Protein AF-A0A970C3Z2-F1 (afdb_monomer_lite)

Structure (mmCIF, N/CA/C/O backbone):
data_AF-A0A970C3Z2-F1
#
_entry.id   AF-A0A970C3Z2-F1
#
loop_
_atom_site.group_PDB
_atom_site.id
_atom_site.type_symbol
_atom_site.label_atom_id
_atom_site.label_alt_id
_atom_site.label_comp_id
_atom_site.label_asym_id
_atom_site.label_entity_id
_atom_site.label_seq_id
_atom_site.pdbx_PDB_ins_code
_atom_site.Cart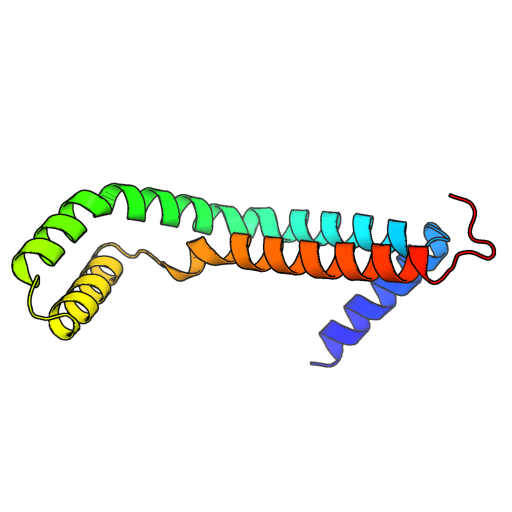n_x
_atom_site.Cartn_y
_atom_site.Cartn_z
_atom_site.occupancy
_atom_site.B_iso_or_equiv
_atom_site.auth_seq_id
_atom_site.auth_comp_id
_atom_site.auth_asym_id
_atom_site.auth_atom_id
_atom_site.pdbx_PDB_model_num
ATOM 1 N N . MET A 1 1 ? 19.684 -6.481 -0.976 1.00 52.91 1 MET A N 1
ATOM 2 C CA . MET A 1 1 ? 18.786 -5.594 -1.759 1.00 52.91 1 MET A CA 1
ATOM 3 C C . MET A 1 1 ? 19.196 -5.547 -3.233 1.00 52.91 1 MET A C 1
ATOM 5 O O . MET A 1 1 ? 18.378 -5.250 -4.091 1.00 52.91 1 MET A O 1
ATOM 9 N N . ASP A 1 2 ? 20.418 -5.972 -3.534 1.00 67.25 2 ASP A N 1
ATOM 10 C CA . ASP A 1 2 ? 21.079 -5.923 -4.841 1.00 67.25 2 ASP A CA 1
ATOM 11 C C . ASP A 1 2 ? 20.499 -6.902 -5.872 1.00 67.25 2 ASP A C 1
ATOM 13 O O . ASP A 1 2 ? 20.469 -6.609 -7.061 1.00 67.25 2 ASP A O 1
ATOM 17 N N . PHE A 1 3 ? 19.942 -8.034 -5.429 1.00 73.06 3 PHE A N 1
ATOM 18 C CA . PHE A 1 3 ? 19.272 -9.000 -6.310 1.00 73.06 3 PHE A CA 1
ATOM 19 C C . PHE A 1 3 ? 18.056 -8.399 -7.036 1.00 73.06 3 PHE A C 1
ATOM 21 O O . PHE A 1 3 ? 17.898 -8.565 -8.243 1.00 73.06 3 PHE A O 1
ATOM 28 N N . LEU A 1 4 ? 17.221 -7.652 -6.306 1.00 66.56 4 LEU A N 1
ATOM 29 C CA . LEU A 1 4 ? 16.045 -6.979 -6.862 1.00 66.56 4 LEU A CA 1
ATOM 30 C C . LEU A 1 4 ? 16.453 -5.876 -7.842 1.00 66.56 4 LEU A C 1
ATOM 32 O O . LEU A 1 4 ? 15.862 -5.754 -8.911 1.00 66.56 4 LEU A O 1
ATOM 36 N N . ILE A 1 5 ? 17.498 -5.122 -7.502 1.00 68.69 5 ILE A N 1
ATOM 37 C CA . ILE A 1 5 ? 18.018 -4.033 -8.333 1.00 68.69 5 ILE A CA 1
ATOM 38 C C . ILE A 1 5 ? 18.595 -4.582 -9.643 1.00 68.69 5 ILE A C 1
ATOM 40 O O . ILE A 1 5 ? 18.274 -4.063 -10.712 1.00 68.69 5 ILE A O 1
ATOM 44 N N . ASN A 1 6 ? 19.368 -5.668 -9.591 1.00 75.06 6 ASN A N 1
ATOM 45 C CA . ASN A 1 6 ? 19.944 -6.298 -10.782 1.00 75.06 6 ASN A CA 1
ATOM 46 C C . ASN A 1 6 ? 18.872 -6.938 -11.677 1.00 75.06 6 ASN A C 1
ATOM 48 O O . ASN A 1 6 ? 18.935 -6.806 -12.899 1.00 75.06 6 ASN A O 1
ATOM 52 N N . PHE A 1 7 ? 17.849 -7.569 -11.089 1.00 78.62 7 PHE A N 1
ATOM 53 C CA . PHE A 1 7 ? 16.728 -8.143 -11.840 1.00 78.62 7 PHE A CA 1
ATOM 54 C C . PHE A 1 7 ? 15.910 -7.069 -12.578 1.00 78.62 7 PHE A C 1
ATOM 56 O O . PHE A 1 7 ? 15.596 -7.213 -13.764 1.00 78.62 7 PHE A O 1
ATOM 63 N N . PHE A 1 8 ? 15.609 -5.964 -11.887 1.00 68.88 8 PHE A N 1
ATOM 64 C CA . PHE A 1 8 ? 14.898 -4.821 -12.460 1.00 68.88 8 PHE A CA 1
ATOM 65 C C . PHE A 1 8 ? 15.731 -4.119 -13.540 1.00 68.88 8 PHE A C 1
ATOM 67 O O . PHE A 1 8 ? 15.202 -3.799 -14.602 1.00 68.88 8 PHE A O 1
ATOM 74 N N . SER A 1 9 ? 17.034 -3.933 -13.311 1.00 70.25 9 SER A N 1
ATOM 75 C CA . SER A 1 9 ? 17.919 -3.222 -14.245 1.00 70.25 9 SER A CA 1
ATOM 76 C C . SER A 1 9 ? 1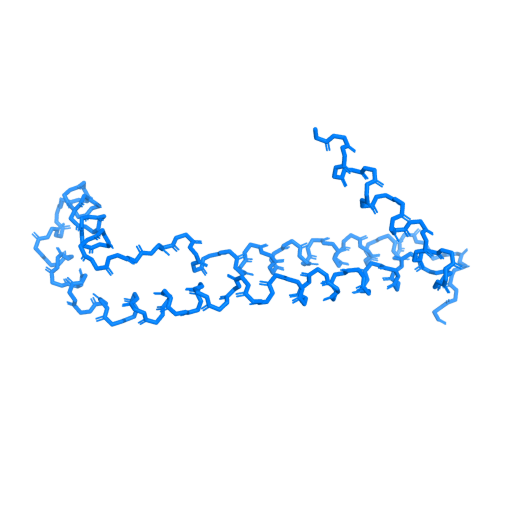8.149 -4.004 -15.540 1.00 70.25 9 SER A C 1
ATOM 78 O O . SER A 1 9 ? 18.041 -3.426 -16.620 1.00 70.25 9 SER A O 1
ATOM 80 N N . ASN A 1 10 ? 18.369 -5.324 -15.464 1.00 78.00 10 ASN A N 1
ATOM 81 C CA . ASN A 1 10 ? 18.501 -6.160 -16.664 1.00 78.00 10 ASN A CA 1
ATOM 82 C C . ASN A 1 10 ? 17.199 -6.233 -17.470 1.00 78.00 10 ASN A C 1
ATOM 84 O O . ASN A 1 10 ? 17.236 -6.179 -18.697 1.00 78.00 10 ASN A O 1
ATOM 88 N N . SER A 1 11 ? 16.045 -6.302 -16.800 1.00 71.12 11 SER A N 1
ATOM 89 C CA . SER A 1 11 ? 14.745 -6.305 -17.486 1.00 71.12 11 SER A CA 1
ATOM 90 C C . SER A 1 11 ? 14.477 -4.982 -18.208 1.00 71.12 11 SER A C 1
ATOM 92 O O . SER A 1 11 ? 13.970 -4.976 -19.328 1.00 71.12 11 SER A O 1
ATOM 94 N N . LEU A 1 12 ? 14.847 -3.855 -17.593 1.00 67.25 12 LEU A N 1
ATOM 95 C CA . LEU A 1 12 ? 14.626 -2.524 -18.155 1.00 67.25 12 LEU A CA 1
ATOM 96 C C . LEU A 1 12 ? 15.588 -2.226 -19.316 1.00 67.25 12 LEU A C 1
ATOM 98 O O . LEU A 1 12 ? 15.166 -1.646 -20.313 1.00 67.25 12 LEU A O 1
ATOM 102 N N . LEU A 1 13 ? 16.841 -2.689 -19.239 1.00 70.25 13 LEU A N 1
ATOM 103 C CA . LEU A 1 13 ? 17.796 -2.627 -20.354 1.00 70.25 13 LEU A CA 1
ATOM 104 C C . LEU A 1 13 ? 17.348 -3.481 -21.547 1.00 70.25 13 LEU A C 1
ATOM 106 O O . LEU A 1 13 ? 17.425 -3.019 -22.684 1.00 70.25 13 LEU A O 1
ATOM 110 N N . TYR A 1 14 ? 16.817 -4.681 -21.295 1.00 73.25 14 TYR A N 1
ATOM 111 C CA . TYR A 1 14 ? 16.278 -5.546 -22.348 1.00 73.25 14 TYR A CA 1
ATOM 112 C C . TYR A 1 14 ? 15.061 -4.910 -23.039 1.00 73.25 14 TYR A C 1
ATOM 114 O O . TYR A 1 14 ? 14.980 -4.880 -24.264 1.00 73.25 14 TYR A O 1
ATOM 122 N N . LEU A 1 15 ? 14.145 -4.318 -22.265 1.00 64.00 15 LEU A N 1
ATOM 123 C CA . LEU A 1 15 ? 12.990 -3.588 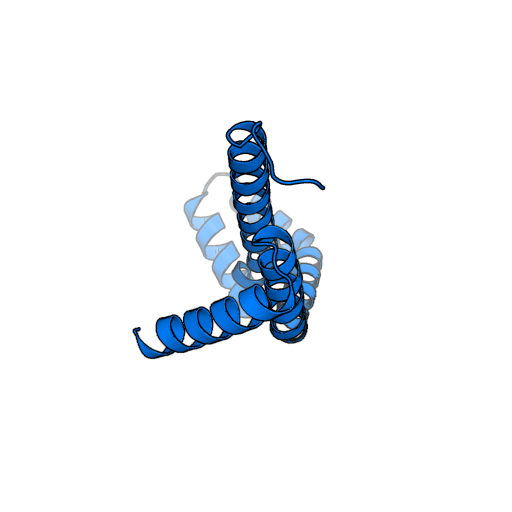-22.799 1.00 64.00 15 LEU A CA 1
ATOM 124 C C . LEU A 1 15 ? 13.397 -2.322 -23.568 1.00 64.00 15 LEU A C 1
ATOM 126 O O . LEU A 1 15 ? 12.810 -2.024 -24.603 1.00 64.00 15 LEU A O 1
ATOM 130 N N . ASN A 1 16 ? 14.414 -1.589 -23.113 1.00 66.12 16 ASN A N 1
ATOM 131 C CA . ASN A 1 16 ? 14.907 -0.401 -23.813 1.00 66.12 16 ASN A CA 1
ATOM 132 C C . ASN A 1 16 ? 15.530 -0.764 -25.176 1.00 66.12 16 ASN A C 1
ATOM 134 O O . ASN A 1 16 ? 15.239 -0.114 -26.177 1.00 66.12 16 ASN A O 1
ATOM 138 N N . GLY A 1 17 ? 16.278 -1.872 -25.244 1.00 64.75 17 GLY A N 1
ATOM 139 C CA . GLY A 1 17 ? 16.819 -2.393 -26.505 1.00 64.75 17 GLY A CA 1
ATOM 140 C C . GLY A 1 17 ? 15.752 -2.822 -27.521 1.00 64.75 17 GLY A C 1
ATOM 141 O O . GLY A 1 17 ? 15.993 -2.737 -28.721 1.00 64.75 17 GLY A O 1
ATOM 142 N N . VAL A 1 18 ? 14.569 -3.245 -27.060 1.00 64.88 18 VAL A N 1
ATOM 143 C CA . VAL A 1 18 ? 13.451 -3.666 -27.927 1.00 64.88 18 VAL A CA 1
ATOM 144 C C . VAL A 1 18 ? 12.573 -2.489 -28.364 1.00 64.88 18 VAL A C 1
ATOM 146 O O . VAL A 1 18 ? 12.105 -2.470 -29.499 1.00 64.88 18 VAL A O 1
ATOM 149 N N . PHE A 1 19 ? 12.336 -1.509 -27.487 1.00 62.91 19 PHE A N 1
ATOM 150 C CA . PHE A 1 19 ? 11.379 -0.424 -27.743 1.00 62.91 19 PHE A CA 1
ATOM 151 C C . PHE A 1 19 ? 12.017 0.889 -28.223 1.00 62.91 19 PHE A C 1
ATOM 153 O O . PHE A 1 19 ? 11.284 1.773 -28.660 1.00 62.91 19 PHE A O 1
ATOM 160 N N . GLY A 1 20 ? 13.346 1.056 -28.139 1.00 62.97 20 GLY A N 1
ATOM 161 C CA . GLY A 1 20 ? 14.092 2.207 -28.687 1.00 62.97 20 GLY A CA 1
ATOM 162 C C . GLY A 1 20 ? 13.774 3.575 -28.060 1.00 62.97 20 GLY A C 1
ATOM 163 O O . GLY A 1 20 ? 14.435 4.567 -28.354 1.00 62.97 20 GLY A O 1
ATOM 164 N N . SER A 1 21 ? 12.775 3.632 -27.180 1.00 62.84 21 SER A N 1
ATOM 165 C CA . SER A 1 21 ? 12.317 4.813 -26.463 1.00 62.84 21 SER A CA 1
ATOM 166 C C . SER A 1 21 ? 12.142 4.474 -24.989 1.00 62.84 21 SER A C 1
ATOM 168 O O . SER A 1 21 ? 11.400 3.560 -24.609 1.00 62.84 21 SER A O 1
ATOM 170 N N . ALA A 1 22 ? 12.798 5.263 -24.139 1.00 63.47 22 ALA A N 1
ATOM 171 C CA . ALA A 1 22 ? 12.732 5.112 -22.691 1.00 63.47 22 ALA A CA 1
ATOM 172 C C . ALA A 1 22 ? 11.298 5.263 -22.141 1.00 63.47 22 ALA A C 1
ATOM 174 O O . ALA A 1 22 ? 10.990 4.697 -21.095 1.00 63.47 22 ALA A O 1
ATOM 175 N N . GLY A 1 23 ? 10.409 5.980 -22.843 1.00 66.88 23 GLY A N 1
ATOM 176 C CA . GLY A 1 23 ? 9.007 6.149 -22.443 1.00 66.88 23 GLY A CA 1
ATOM 177 C C . GLY A 1 23 ? 8.181 4.871 -22.606 1.00 66.88 23 GLY A C 1
ATOM 178 O O . GLY A 1 23 ? 7.489 4.455 -21.675 1.00 66.88 23 GLY A O 1
ATOM 179 N N . TRP A 1 24 ? 8.305 4.202 -23.754 1.00 67.31 24 TRP A N 1
ATOM 180 C CA . TRP A 1 24 ? 7.585 2.956 -24.035 1.00 67.31 24 TRP A CA 1
ATOM 181 C C . TRP A 1 24 ? 8.039 1.808 -23.137 1.00 67.31 24 TRP A C 1
ATOM 183 O O . TRP A 1 24 ? 7.200 1.080 -22.604 1.00 67.31 24 TRP A O 1
ATOM 193 N N . ALA A 1 25 ? 9.346 1.703 -22.883 1.00 67.81 25 ALA A N 1
ATOM 194 C CA . ALA A 1 25 ? 9.884 0.715 -21.952 1.00 67.81 25 ALA A CA 1
ATOM 195 C C . ALA A 1 25 ? 9.263 0.857 -20.548 1.00 67.81 25 ALA A C 1
ATOM 197 O O . ALA A 1 25 ? 8.898 -0.138 -19.924 1.00 67.81 25 ALA A O 1
ATOM 198 N N . LEU A 1 26 ? 9.072 2.091 -20.074 1.00 70.12 26 LEU A N 1
ATOM 199 C CA . LEU A 1 26 ? 8.530 2.383 -18.746 1.00 70.12 26 LEU A CA 1
ATOM 200 C C . LEU A 1 26 ? 7.023 2.085 -18.648 1.00 70.12 26 LEU A C 1
ATOM 202 O O . LEU A 1 26 ? 6.565 1.527 -17.647 1.00 70.12 26 LEU A O 1
ATOM 206 N N . ILE A 1 27 ? 6.257 2.396 -19.699 1.00 74.06 27 ILE A N 1
ATOM 207 C CA . ILE A 1 27 ? 4.820 2.080 -19.791 1.00 74.06 27 ILE A CA 1
ATOM 208 C C . ILE A 1 27 ? 4.602 0.564 -19.791 1.00 74.06 27 ILE A C 1
ATOM 210 O O . ILE A 1 27 ? 3.806 0.041 -19.011 1.00 74.06 27 ILE A O 1
ATOM 214 N N . VAL A 1 28 ? 5.342 -0.167 -20.623 1.00 76.00 28 VAL A N 1
ATOM 215 C CA . VAL A 1 28 ? 5.229 -1.631 -20.700 1.00 76.00 28 VAL A CA 1
ATOM 216 C C . VAL A 1 28 ? 5.637 -2.270 -19.372 1.00 76.00 28 VAL A C 1
ATOM 218 O O . VAL A 1 28 ? 4.937 -3.141 -18.853 1.00 76.00 28 VAL A O 1
ATOM 221 N N . PHE A 1 29 ? 6.714 -1.779 -18.760 1.00 74.62 29 PHE A N 1
ATOM 222 C CA . PHE A 1 29 ? 7.175 -2.245 -17.459 1.00 74.62 29 PHE A CA 1
ATOM 223 C C . PHE A 1 29 ? 6.138 -2.036 -16.347 1.00 74.62 29 PHE A C 1
ATOM 225 O O . PHE A 1 29 ? 5.865 -2.945 -15.558 1.00 74.62 29 PHE A O 1
ATOM 232 N N . THR A 1 30 ? 5.504 -0.862 -16.307 1.00 77.81 30 THR A N 1
ATOM 233 C CA . THR A 1 30 ? 4.441 -0.582 -15.334 1.00 77.81 30 THR A CA 1
ATOM 234 C C . THR A 1 30 ? 3.213 -1.458 -15.558 1.00 77.81 30 THR A C 1
ATOM 236 O O . THR A 1 30 ? 2.645 -1.929 -14.576 1.00 77.81 30 THR A O 1
ATOM 239 N N . ILE A 1 31 ? 2.826 -1.751 -16.804 1.00 82.12 31 ILE A N 1
ATOM 240 C CA . ILE A 1 31 ? 1.723 -2.680 -17.102 1.00 82.12 31 ILE A CA 1
ATOM 241 C C . ILE A 1 31 ? 2.037 -4.094 -16.600 1.00 82.12 31 ILE A C 1
ATOM 243 O O . ILE A 1 31 ? 1.190 -4.703 -15.946 1.00 82.12 31 ILE A O 1
ATOM 247 N N . ILE A 1 32 ? 3.251 -4.596 -16.837 1.00 81.88 32 ILE A N 1
ATOM 248 C CA . ILE A 1 32 ? 3.676 -5.934 -16.393 1.00 81.88 32 ILE A CA 1
ATOM 249 C C . ILE A 1 32 ? 3.650 -6.037 -14.865 1.00 81.88 32 ILE A C 1
ATOM 251 O O . ILE A 1 32 ? 3.077 -6.974 -14.308 1.00 81.88 32 ILE A O 1
ATOM 255 N N . ILE A 1 33 ? 4.208 -5.044 -14.168 1.00 79.25 33 ILE A N 1
ATOM 256 C CA . ILE A 1 33 ? 4.171 -5.001 -12.701 1.00 79.25 33 ILE A CA 1
ATOM 257 C C . ILE A 1 33 ? 2.731 -4.907 -12.195 1.00 79.25 33 ILE A C 1
ATOM 259 O O . ILE A 1 33 ? 2.364 -5.595 -11.243 1.00 79.25 33 ILE A O 1
ATOM 263 N N . ARG A 1 34 ? 1.887 -4.091 -12.833 1.00 77.00 34 ARG A N 1
ATOM 264 C CA . ARG A 1 34 ? 0.480 -3.948 -12.445 1.00 77.00 34 ARG A CA 1
ATOM 265 C C . ARG A 1 34 ? -0.283 -5.257 -12.646 1.00 77.00 34 ARG A C 1
ATOM 267 O O . ARG A 1 34 ? -1.077 -5.609 -11.782 1.00 77.00 34 ARG A O 1
ATOM 274 N N . ALA A 1 35 ? 0.007 -6.009 -13.708 1.00 81.62 35 ALA A N 1
ATOM 275 C CA . ALA A 1 35 ? -0.544 -7.343 -13.943 1.00 81.62 35 ALA A CA 1
ATOM 276 C C . ALA A 1 35 ? -0.114 -8.357 -12.869 1.00 81.62 35 ALA A C 1
ATOM 278 O O . ALA A 1 35 ? -0.944 -9.128 -12.394 1.00 81.62 35 ALA A O 1
ATOM 279 N N . LEU A 1 36 ? 1.143 -8.306 -12.421 1.00 81.44 36 LEU A N 1
ATOM 280 C CA . LEU A 1 36 ? 1.652 -9.144 -11.328 1.00 81.44 36 LEU A CA 1
ATOM 281 C C . LEU A 1 36 ? 1.083 -8.759 -9.950 1.00 81.44 36 LEU A C 1
ATOM 283 O O . LEU A 1 36 ? 0.841 -9.629 -9.117 1.00 81.44 36 LEU A O 1
ATOM 287 N N . ILE A 1 37 ? 0.836 -7.470 -9.703 1.00 77.19 37 ILE A N 1
ATOM 288 C CA . ILE A 1 37 ? 0.291 -6.950 -8.434 1.00 77.19 37 ILE A CA 1
ATOM 289 C C . ILE A 1 37 ? -1.246 -7.042 -8.379 1.00 77.19 37 ILE A C 1
ATOM 291 O O . ILE A 1 37 ? -1.826 -7.096 -7.294 1.00 77.19 37 ILE A O 1
ATOM 295 N N . LEU A 1 38 ? -1.943 -7.107 -9.516 1.00 78.19 38 LEU A N 1
ATOM 296 C CA . LEU A 1 38 ? -3.402 -7.270 -9.583 1.00 78.19 38 LEU A CA 1
ATOM 297 C C . LEU A 1 38 ? -3.956 -8.440 -8.743 1.00 78.19 38 LEU A C 1
ATOM 299 O O . LEU A 1 38 ? -4.863 -8.183 -7.943 1.00 78.19 38 LEU A O 1
ATOM 303 N N . PRO A 1 39 ? -3.431 -9.683 -8.822 1.00 78.38 39 PRO A N 1
ATOM 304 C CA . PRO A 1 39 ? -3.901 -10.777 -7.966 1.00 78.38 39 PRO A CA 1
ATOM 305 C C . PRO A 1 39 ? -3.683 -10.487 -6.473 1.00 78.38 39 PRO A C 1
ATOM 307 O O . PRO A 1 39 ? -4.512 -10.855 -5.642 1.00 78.38 39 PRO A O 1
ATOM 310 N N . LEU A 1 40 ? -2.625 -9.746 -6.133 1.00 72.56 40 LEU A N 1
ATOM 311 C CA . LEU A 1 40 ? -2.345 -9.294 -4.770 1.00 72.56 40 LEU A CA 1
ATOM 312 C C . LEU A 1 40 ? -3.287 -8.161 -4.315 1.00 72.56 40 LEU A C 1
ATOM 314 O O . LEU A 1 40 ? -3.498 -7.975 -3.121 1.00 72.56 40 LEU A O 1
ATOM 318 N N . THR A 1 41 ? -3.903 -7.429 -5.248 1.00 71.06 41 THR A N 1
ATOM 319 C CA . THR A 1 41 ? -4.797 -6.289 -4.964 1.00 71.06 41 THR A CA 1
ATOM 320 C C . THR A 1 41 ? -6.255 -6.722 -4.742 1.00 71.06 41 THR A C 1
ATOM 322 O O . THR A 1 41 ? -7.032 -6.018 -4.096 1.00 71.06 41 THR A O 1
ATOM 325 N N . LEU A 1 42 ? -6.658 -7.907 -5.206 1.00 76.56 42 LEU A N 1
ATOM 326 C CA . LEU A 1 42 ? -7.984 -8.483 -4.930 1.00 76.56 42 LEU A CA 1
ATOM 327 C C . LEU A 1 42 ? -8.342 -8.549 -3.426 1.00 76.56 42 LEU A C 1
ATOM 329 O O . LEU A 1 42 ? -9.430 -8.089 -3.052 1.00 76.56 42 LEU A O 1
ATOM 333 N N . PRO A 1 43 ? -7.473 -9.054 -2.525 1.00 76.06 43 PRO A N 1
ATOM 334 C CA . PRO A 1 43 ? -7.753 -9.035 -1.088 1.00 76.06 43 PRO A CA 1
ATOM 335 C C . PRO A 1 43 ? -7.842 -7.612 -0.508 1.00 76.06 43 PRO A C 1
ATOM 337 O O . PRO A 1 43 ? -8.615 -7.388 0.432 1.00 76.06 43 PRO A O 1
ATOM 340 N N . SER A 1 44 ? -7.139 -6.635 -1.092 1.00 69.56 44 SER A N 1
ATOM 341 C CA . SER A 1 44 ? -7.266 -5.217 -0.729 1.00 69.56 44 SER A CA 1
ATOM 342 C C . SER A 1 44 ? -8.663 -4.671 -1.013 1.00 69.56 44 SER A C 1
ATOM 344 O O . SER A 1 44 ? -9.269 -4.037 -0.148 1.00 69.56 44 SER A O 1
ATOM 346 N N . ILE A 1 45 ? -9.228 -4.984 -2.182 1.00 75.25 45 ILE A N 1
ATOM 347 C CA . ILE A 1 45 ? -10.583 -4.557 -2.565 1.00 75.25 45 ILE A CA 1
ATOM 348 C C . ILE A 1 45 ? -11.635 -5.194 -1.644 1.00 75.25 45 ILE A C 1
ATOM 350 O O . ILE A 1 45 ? -12.550 -4.513 -1.171 1.00 75.25 45 ILE A O 1
ATOM 354 N N . LYS A 1 46 ? -11.480 -6.486 -1.323 1.00 79.69 46 LYS A N 1
ATOM 355 C CA . LYS A 1 46 ? -12.372 -7.206 -0.398 1.00 79.69 46 LYS A CA 1
ATOM 356 C C . LYS A 1 46 ? -12.335 -6.609 1.015 1.00 79.69 46 LYS A C 1
ATOM 358 O O . LYS A 1 46 ? -13.377 -6.505 1.663 1.00 79.69 46 LYS A O 1
ATOM 363 N N . SER A 1 47 ? -11.161 -6.179 1.477 1.00 76.12 47 SER A N 1
ATOM 364 C CA . SER A 1 47 ? -10.994 -5.514 2.777 1.00 76.12 47 SER A CA 1
ATOM 365 C C . SER A 1 47 ? -11.711 -4.162 2.814 1.00 76.12 47 SER A C 1
ATOM 367 O O . SER A 1 47 ? -12.468 -3.906 3.748 1.00 76.12 47 SER A O 1
ATOM 369 N N . SER A 1 48 ? -11.597 -3.348 1.761 1.00 76.88 48 SER A N 1
ATOM 370 C CA . SER A 1 48 ? -12.294 -2.055 1.666 1.00 76.88 48 SER A CA 1
ATOM 371 C C . SER A 1 48 ? -13.822 -2.184 1.684 1.00 76.88 48 SER A C 1
ATOM 373 O O . SER A 1 48 ? -14.508 -1.361 2.289 1.00 76.88 48 SER A O 1
ATOM 375 N N . GLN A 1 49 ? -14.384 -3.235 1.078 1.00 81.06 49 GLN A N 1
ATOM 376 C CA . GLN A 1 49 ? -15.827 -3.498 1.153 1.00 81.06 49 GLN A CA 1
ATOM 377 C C . GLN A 1 49 ? -16.280 -3.885 2.568 1.00 81.06 49 GLN A C 1
ATOM 379 O O . GLN A 1 49 ? -17.347 -3.458 3.006 1.00 81.06 49 GLN A O 1
ATOM 384 N N . LYS A 1 50 ? -15.472 -4.661 3.304 1.00 80.56 50 LYS A N 1
ATOM 385 C CA . LYS A 1 50 ? -15.760 -4.986 4.709 1.00 80.56 50 LYS A CA 1
ATOM 386 C C . LYS A 1 50 ? -15.722 -3.738 5.596 1.00 80.56 50 LYS A C 1
ATOM 388 O O . LYS A 1 50 ? -16.603 -3.586 6.432 1.00 80.56 50 LYS A O 1
ATOM 393 N N . ILE A 1 51 ? -14.784 -2.814 5.364 1.00 82.94 51 ILE A N 1
ATOM 394 C CA . ILE A 1 51 ? -14.731 -1.527 6.087 1.00 82.94 51 ILE A CA 1
ATOM 395 C C . ILE A 1 51 ? -16.011 -0.716 5.857 1.00 82.94 51 ILE A C 1
ATOM 397 O O . ILE A 1 51 ? -16.571 -0.191 6.815 1.00 82.94 51 ILE A O 1
ATOM 401 N N . LYS A 1 52 ? -16.527 -0.664 4.619 1.00 82.75 52 LYS A N 1
ATOM 402 C CA . LYS A 1 52 ? -17.809 0.007 4.328 1.00 82.75 52 LYS A CA 1
ATOM 403 C C . LYS A 1 52 ? -18.973 -0.589 5.124 1.00 82.75 52 LYS A C 1
ATOM 405 O O . LYS A 1 52 ? -19.802 0.157 5.624 1.00 82.75 52 LYS A O 1
ATOM 410 N N . LYS A 1 53 ? -19.013 -1.915 5.291 1.00 84.25 53 LYS A N 1
ATOM 411 C CA . LYS A 1 53 ? -20.034 -2.584 6.117 1.00 84.25 53 LYS A CA 1
ATOM 412 C C . LYS A 1 53 ? -19.892 -2.282 7.614 1.00 84.25 53 LYS A C 1
ATOM 414 O O . LYS A 1 53 ? -20.889 -2.344 8.322 1.00 84.25 53 LYS A O 1
ATOM 419 N N . LEU A 1 54 ? -18.687 -1.946 8.082 1.00 84.44 54 LEU A N 1
ATOM 420 C CA . LEU A 1 54 ? -18.414 -1.559 9.472 1.00 84.44 54 LEU A CA 1
ATOM 421 C C . LEU A 1 54 ? -18.678 -0.079 9.780 1.00 84.44 54 LEU A C 1
ATOM 423 O O . LEU A 1 54 ? -18.702 0.272 10.956 1.00 84.44 54 LEU A O 1
ATOM 427 N N . GLN A 1 55 ? -18.882 0.787 8.778 1.00 84.31 55 GLN A N 1
ATOM 428 C CA . GLN A 1 55 ? -19.215 2.203 9.003 1.00 84.31 55 GLN A CA 1
ATOM 429 C C . GLN A 1 55 ? -20.307 2.433 10.062 1.00 84.31 55 GLN A C 1
ATOM 431 O O . GLN A 1 55 ? -20.041 3.197 10.986 1.00 84.31 55 GLN A O 1
ATOM 436 N N . PRO A 1 56 ? -21.466 1.744 10.037 1.00 88.25 56 PRO A N 1
ATOM 437 C CA . PRO A 1 56 ? -22.497 1.962 11.052 1.00 88.25 56 PRO A CA 1
ATOM 438 C C . PRO A 1 56 ? -22.053 1.591 12.476 1.00 88.25 56 PRO A C 1
ATOM 440 O O . PRO A 1 56 ? -22.512 2.200 13.439 1.00 88.25 56 PRO A O 1
ATOM 443 N N . GLU A 1 57 ? -21.165 0.606 12.651 1.00 86.25 57 GLU A N 1
ATOM 444 C CA . GLU A 1 57 ? -20.617 0.282 13.977 1.00 86.25 57 GLU A CA 1
ATOM 445 C C . GLU A 1 57 ? -19.551 1.289 14.413 1.00 86.25 57 GLU A C 1
ATOM 447 O O . GLU A 1 57 ? -19.504 1.675 15.581 1.00 86.25 57 GLU A O 1
ATOM 452 N N . LEU A 1 58 ? -18.739 1.771 13.469 1.00 85.81 58 LEU A N 1
ATOM 453 C CA . LEU A 1 58 ? -17.788 2.851 13.716 1.00 85.81 58 LEU A CA 1
ATOM 454 C C . LEU A 1 58 ? -18.496 4.139 14.136 1.00 85.81 58 LEU A C 1
ATOM 456 O O . LEU A 1 58 ? -17.999 4.814 15.031 1.00 85.81 58 LEU A O 1
ATOM 460 N N . ASP A 1 59 ? -19.655 4.452 13.555 1.00 88.56 59 ASP A N 1
ATOM 461 C CA . ASP A 1 59 ? -20.446 5.627 13.926 1.00 88.56 59 ASP A CA 1
ATOM 462 C C . ASP A 1 59 ? -20.992 5.514 15.355 1.00 88.56 59 ASP A C 1
ATOM 464 O O . ASP A 1 59 ? -20.894 6.470 16.122 1.00 88.56 59 ASP A O 1
ATOM 468 N N . LYS A 1 60 ? -21.447 4.325 15.777 1.00 89.25 60 LYS A N 1
ATOM 469 C CA . LYS A 1 60 ? -21.852 4.071 17.174 1.00 89.25 60 LYS A CA 1
ATOM 470 C C . LYS A 1 60 ? -20.693 4.256 18.157 1.00 89.25 60 LYS A C 1
ATOM 472 O O . LYS A 1 60 ? -20.865 4.857 19.217 1.00 89.25 60 LYS A O 1
ATOM 477 N N . ILE A 1 61 ? -19.502 3.756 17.817 1.00 85.50 61 ILE A N 1
ATOM 478 C CA . ILE A 1 61 ? -18.295 3.961 18.636 1.00 85.50 61 ILE A CA 1
ATOM 479 C C . ILE A 1 61 ? -17.922 5.446 18.647 1.00 85.50 61 ILE A C 1
ATOM 481 O O . ILE A 1 61 ? -17.609 5.995 19.700 1.00 85.50 61 ILE A O 1
ATOM 485 N N . LYS A 1 62 ? -18.012 6.125 17.503 1.00 85.69 62 LYS A N 1
ATOM 486 C CA . LYS A 1 62 ? -17.740 7.557 17.390 1.00 85.69 62 LYS A CA 1
ATOM 487 C C . LYS A 1 62 ? -18.681 8.378 18.261 1.00 85.69 62 LYS A C 1
ATOM 489 O O . LYS A 1 62 ? -18.218 9.316 18.896 1.00 85.69 62 LYS A O 1
ATOM 494 N N . GLU A 1 63 ? -19.960 8.010 18.346 1.00 88.44 63 GLU A N 1
ATOM 495 C CA . GLU A 1 63 ? -20.915 8.641 19.261 1.00 88.44 63 GLU A CA 1
ATOM 496 C C . GLU A 1 63 ? -20.564 8.422 20.729 1.00 88.44 63 GLU A C 1
ATOM 498 O O . GLU A 1 63 ? -20.598 9.372 21.512 1.00 88.44 63 GLU A O 1
ATOM 503 N N . LYS A 1 64 ? -20.173 7.196 21.089 1.00 87.88 64 LYS A N 1
ATOM 504 C CA . LYS A 1 64 ? -19.801 6.836 22.461 1.00 87.88 64 LYS A CA 1
ATOM 505 C C . LYS A 1 64 ? -18.515 7.527 22.934 1.00 87.88 64 LYS A C 1
ATOM 507 O O . LYS A 1 64 ? -18.399 7.842 24.113 1.00 87.88 64 LYS A O 1
ATOM 512 N N . TYR A 1 65 ? -17.580 7.788 22.020 1.00 88.19 65 TYR A N 1
ATOM 513 C CA . TYR A 1 65 ? -16.269 8.383 22.302 1.00 88.19 65 TYR A CA 1
ATOM 514 C C . TYR A 1 65 ? -16.104 9.798 21.707 1.00 88.19 65 TYR A C 1
ATOM 516 O O . TYR A 1 65 ? -14.981 10.228 21.456 1.00 88.19 65 TYR A O 1
ATOM 524 N N . LYS A 1 66 ? -17.197 10.561 21.506 1.00 83.38 66 LYS A N 1
ATOM 525 C CA . LYS A 1 66 ? -17.167 11.925 20.914 1.00 83.38 66 LYS A CA 1
ATOM 526 C C . LYS A 1 66 ? -16.126 12.860 21.551 1.00 83.38 66 LYS A C 1
ATOM 528 O O . LYS A 1 66 ? -15.518 13.651 20.838 1.00 83.38 66 LYS A O 1
ATOM 533 N N . ASN A 1 67 ? -15.923 12.756 22.867 1.00 86.31 67 ASN A N 1
ATOM 534 C CA . ASN A 1 67 ? -14.994 13.597 23.634 1.00 86.31 67 ASN A CA 1
ATOM 535 C C . ASN A 1 67 ? -13.637 12.931 23.925 1.00 86.31 67 ASN A C 1
ATOM 537 O O . ASN A 1 67 ? -12.770 13.562 24.518 1.00 86.31 67 ASN A O 1
ATOM 541 N N . ASP A 1 68 ? -13.443 11.674 23.521 1.00 88.94 68 ASP A N 1
ATOM 542 C CA . ASP A 1 68 ? -12.236 10.901 23.811 1.00 88.94 68 ASP A CA 1
ATOM 543 C C . ASP A 1 68 ? -11.657 10.314 22.518 1.00 88.94 68 ASP A C 1
ATOM 545 O O . ASP A 1 68 ? -11.941 9.181 22.118 1.00 88.94 68 ASP A O 1
ATOM 549 N N . GLN A 1 69 ? -10.823 11.111 21.846 1.00 85.06 69 GLN A N 1
ATOM 550 C CA . GLN A 1 69 ? -10.142 10.688 20.621 1.00 85.06 69 GLN A CA 1
ATOM 551 C C . GLN A 1 69 ? -9.216 9.487 20.842 1.00 85.06 69 GLN A C 1
ATOM 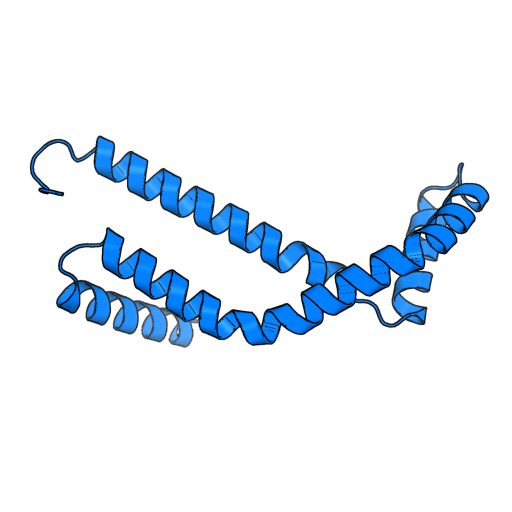553 O O . GLN A 1 69 ? -9.048 8.676 19.927 1.00 85.06 69 GLN A O 1
ATOM 558 N N . GLN A 1 70 ? -8.623 9.354 22.032 1.00 88.50 70 GLN A N 1
ATOM 559 C CA . GLN A 1 70 ? -7.719 8.245 22.331 1.00 88.50 70 GLN A CA 1
ATOM 560 C C . GLN A 1 70 ? -8.510 6.944 22.495 1.00 88.50 70 GLN A C 1
ATOM 562 O O . GLN A 1 70 ? -8.178 5.941 21.858 1.00 88.50 70 GLN A O 1
ATOM 567 N N . GLY A 1 71 ? -9.606 6.979 23.256 1.00 89.06 71 GLY A N 1
ATOM 568 C CA . GLY A 1 71 ? -10.542 5.863 23.383 1.00 89.06 71 GLY A CA 1
ATOM 569 C C . GLY A 1 71 ? -11.170 5.469 22.047 1.00 89.06 71 GLY A C 1
ATOM 570 O O . GLY A 1 71 ? -11.254 4.278 21.735 1.00 89.06 71 GLY A O 1
ATOM 571 N N . PHE A 1 72 ? -11.514 6.450 21.204 1.00 89.81 72 PHE A N 1
ATOM 572 C CA . PHE A 1 72 ? -12.006 6.202 19.848 1.00 89.81 72 PHE A CA 1
ATOM 573 C C . PHE A 1 72 ? -10.979 5.457 18.985 1.00 89.81 72 PHE A C 1
ATOM 575 O O . PHE A 1 72 ? -11.320 4.441 18.378 1.00 89.81 72 PHE A O 1
ATOM 582 N N . ALA A 1 73 ? -9.722 5.914 18.948 1.00 87.25 73 ALA A N 1
ATOM 583 C CA . ALA A 1 73 ? -8.668 5.270 18.162 1.00 87.25 73 ALA A CA 1
ATOM 584 C C . ALA A 1 73 ? -8.404 3.826 18.627 1.00 87.25 73 ALA A C 1
ATOM 586 O O . ALA A 1 73 ? -8.242 2.916 17.806 1.00 87.25 73 ALA A O 1
ATOM 587 N N . LEU A 1 74 ? -8.422 3.592 19.944 1.00 89.88 74 LEU A N 1
ATOM 588 C CA . LEU A 1 74 ? -8.212 2.265 20.518 1.00 89.88 74 LEU A CA 1
ATOM 589 C C . LEU A 1 74 ? -9.359 1.305 20.161 1.00 89.88 74 LEU A C 1
ATOM 591 O O . LEU A 1 74 ? -9.102 0.205 19.658 1.00 89.88 74 LEU A O 1
ATOM 595 N N . ALA A 1 75 ? -10.607 1.745 20.365 1.00 87.12 75 ALA A N 1
ATOM 596 C CA . ALA A 1 75 ? -11.821 0.980 20.080 1.00 87.12 75 ALA A CA 1
ATOM 597 C C . ALA A 1 75 ? -11.986 0.705 18.580 1.00 87.12 75 ALA A C 1
ATOM 599 O O . ALA A 1 75 ? -12.326 -0.410 18.186 1.00 87.12 75 ALA A O 1
ATOM 600 N N . GLN A 1 76 ? -11.664 1.684 17.732 1.00 87.75 76 GLN A N 1
ATOM 601 C CA . GLN A 1 76 ? -11.608 1.508 16.284 1.00 87.75 76 GLN A CA 1
ATOM 602 C C . GLN A 1 76 ? -10.601 0.413 15.897 1.00 87.75 76 GLN A C 1
ATOM 604 O O . GLN A 1 76 ? -10.925 -0.463 15.093 1.00 87.75 76 GLN A O 1
ATOM 609 N N . SER A 1 77 ? -9.397 0.417 16.486 1.00 87.81 77 SER A N 1
ATOM 610 C CA . SER A 1 77 ? -8.390 -0.611 16.189 1.00 87.81 77 SER A CA 1
ATOM 611 C C . SER A 1 77 ? -8.833 -2.007 16.645 1.00 87.81 77 SER A C 1
ATOM 613 O O . SER A 1 77 ? -8.608 -2.989 15.935 1.00 87.81 77 SER A O 1
ATOM 615 N N . GLN A 1 78 ? -9.495 -2.100 17.805 1.00 87.50 78 GLN A N 1
ATOM 616 C CA . GLN A 1 78 ? -10.027 -3.357 18.330 1.00 87.50 78 GLN A CA 1
ATOM 617 C C . GLN A 1 78 ? -11.144 -3.892 17.437 1.00 87.50 78 GLN A C 1
ATOM 619 O O . GLN A 1 78 ? -11.133 -5.074 17.107 1.00 87.50 78 GLN A O 1
ATOM 624 N N . LEU A 1 79 ? -12.045 -3.025 16.966 1.00 85.50 79 LEU A N 1
ATOM 625 C CA . LEU A 1 79 ? -13.101 -3.402 16.033 1.00 85.50 79 LEU A CA 1
ATOM 626 C C . LEU A 1 79 ? -12.508 -3.978 14.737 1.00 85.50 79 LEU A C 1
ATOM 628 O O . LEU A 1 79 ? -12.876 -5.072 14.316 1.00 85.50 79 LEU A O 1
ATOM 632 N N . TYR A 1 80 ? -11.522 -3.306 14.136 1.00 85.25 80 TYR A N 1
ATOM 633 C CA . TYR A 1 80 ? -10.863 -3.815 12.928 1.00 85.25 80 TYR A CA 1
ATOM 634 C C . TYR A 1 80 ? -10.178 -5.172 13.137 1.00 85.25 80 TYR A C 1
ATOM 636 O O . TYR A 1 80 ? -10.234 -6.024 12.245 1.00 85.25 80 TYR A O 1
ATOM 644 N N . LYS A 1 81 ? -9.589 -5.406 14.318 1.00 82.56 81 LYS A N 1
ATOM 645 C CA . LYS A 1 81 ? -9.003 -6.704 14.690 1.00 82.56 81 LYS A CA 1
ATOM 646 C C . LYS A 1 81 ? -10.067 -7.793 14.848 1.00 82.56 81 LYS A C 1
ATOM 648 O O . LYS A 1 81 ? -9.889 -8.869 14.280 1.00 82.56 81 LYS A O 1
ATOM 653 N N . SER A 1 82 ? -11.176 -7.508 15.532 1.00 84.62 82 SER A N 1
ATOM 654 C CA . SER A 1 82 ? -12.285 -8.455 15.737 1.00 84.62 82 SER A CA 1
ATOM 655 C C . SER A 1 82 ? -12.921 -8.914 14.424 1.00 84.62 82 SER A C 1
ATOM 657 O O . SER A 1 82 ? -13.293 -10.075 14.289 1.00 84.62 82 SER A O 1
ATOM 659 N N . TYR A 1 83 ? -12.985 -8.033 13.424 1.00 79.69 83 TYR A N 1
ATOM 660 C CA . TYR A 1 83 ? -13.505 -8.364 12.095 1.00 79.69 83 TYR A CA 1
ATOM 661 C C . TYR A 1 83 ? -12.434 -8.874 11.108 1.00 79.69 83 TYR A C 1
ATOM 663 O O . TYR A 1 83 ? -12.749 -9.149 9.944 1.00 79.69 83 TYR A O 1
ATOM 671 N N . ASN A 1 84 ? -11.180 -9.025 11.560 1.00 79.12 84 ASN A N 1
ATOM 672 C CA . ASN A 1 84 ? -10.029 -9.469 10.767 1.00 79.12 84 ASN A CA 1
ATOM 673 C C . ASN A 1 84 ? -9.863 -8.656 9.465 1.00 79.12 84 ASN A C 1
ATOM 675 O O . ASN A 1 84 ? -9.740 -9.202 8.366 1.00 79.12 84 ASN A O 1
ATOM 679 N N . ILE A 1 85 ? -9.943 -7.327 9.575 1.00 75.88 85 ILE A N 1
ATOM 680 C CA . ILE A 1 85 ? -9.837 -6.415 8.432 1.00 75.88 85 ILE A CA 1
ATOM 681 C C . ILE A 1 85 ? -8.495 -5.689 8.479 1.00 75.88 85 ILE A C 1
ATOM 683 O O . ILE A 1 85 ? -8.127 -5.131 9.509 1.00 75.88 85 ILE A O 1
ATOM 687 N N . ASN A 1 86 ? -7.778 -5.660 7.351 1.00 72.44 86 ASN A N 1
ATOM 688 C CA . ASN A 1 86 ? -6.511 -4.943 7.230 1.00 72.44 86 ASN A CA 1
ATOM 689 C C . ASN A 1 86 ? -6.718 -3.567 6.555 1.00 72.44 86 ASN A C 1
ATOM 691 O O . ASN A 1 86 ? -6.842 -3.514 5.327 1.00 72.44 86 ASN A O 1
ATOM 695 N N . PRO A 1 87 ? -6.753 -2.448 7.307 1.00 67.56 87 PRO A N 1
ATOM 696 C CA . PRO A 1 87 ? -7.018 -1.115 6.751 1.00 67.56 87 PRO A CA 1
ATOM 697 C C . PRO A 1 87 ? -5.917 -0.629 5.795 1.00 67.56 87 PRO A C 1
ATOM 699 O O . PRO A 1 87 ? -6.205 0.087 4.838 1.00 67.56 87 PRO A O 1
ATOM 702 N N . LEU A 1 88 ? -4.675 -1.083 5.992 1.00 68.81 88 LEU A N 1
ATOM 703 C CA . LEU A 1 88 ? -3.522 -0.762 5.139 1.00 68.81 88 LEU A CA 1
ATOM 704 C C . LEU A 1 88 ? -3.644 -1.347 3.728 1.00 68.81 88 LEU A C 1
ATOM 706 O O . LEU A 1 88 ? -3.114 -0.790 2.769 1.00 68.81 88 LEU A O 1
ATOM 710 N N . ALA A 1 89 ? -4.385 -2.445 3.575 1.00 67.88 89 ALA A N 1
ATOM 711 C CA . ALA A 1 89 ? -4.601 -3.040 2.265 1.00 67.88 89 ALA A CA 1
ATOM 712 C C . ALA A 1 89 ? -5.376 -2.079 1.339 1.00 67.88 89 ALA A C 1
ATOM 714 O O . ALA A 1 89 ? -5.138 -2.068 0.134 1.00 67.88 89 ALA A O 1
ATOM 715 N N . GLY A 1 90 ? -6.246 -1.226 1.896 1.00 67.00 90 GLY A N 1
ATOM 716 C CA . GLY A 1 90 ? -7.088 -0.297 1.139 1.00 67.00 90 GLY A CA 1
ATOM 717 C C . GLY A 1 90 ? -6.370 0.934 0.570 1.00 67.00 90 GLY A C 1
ATOM 718 O O . GLY A 1 90 ? -6.824 1.464 -0.441 1.00 67.00 90 GLY A O 1
ATOM 719 N N . CYS A 1 91 ? -5.256 1.382 1.163 1.00 76.12 91 CYS A N 1
ATOM 720 C CA . CYS A 1 91 ? -4.506 2.557 0.686 1.00 76.12 91 CYS A CA 1
ATOM 721 C C . CYS A 1 91 ? -3.366 2.214 -0.285 1.00 76.12 91 CYS A C 1
ATOM 723 O O . CYS A 1 91 ? -2.914 3.084 -1.029 1.00 76.12 91 CYS A O 1
ATOM 725 N N . LEU A 1 92 ? -2.952 0.944 -0.336 1.00 75.00 92 LEU A N 1
ATOM 726 C CA . LEU A 1 92 ? -1.946 0.429 -1.266 1.00 75.00 92 LEU A CA 1
ATOM 727 C C . LEU A 1 92 ? -2.173 0.851 -2.741 1.00 75.00 92 LEU A C 1
ATOM 729 O O . LEU A 1 92 ? -1.229 1.351 -3.358 1.00 75.00 92 LEU A O 1
ATOM 733 N N . PRO A 1 93 ? -3.390 0.743 -3.322 1.00 74.69 93 PRO A N 1
ATOM 734 C CA . PRO A 1 93 ? -3.628 1.182 -4.702 1.00 74.69 93 PRO A CA 1
ATOM 735 C C . PRO A 1 93 ? -3.525 2.703 -4.880 1.00 74.69 93 PRO A C 1
ATOM 737 O O . PRO A 1 93 ? -3.130 3.172 -5.945 1.00 74.69 93 PRO A O 1
ATOM 740 N N . GLN A 1 94 ? -3.840 3.478 -3.842 1.00 80.56 94 GLN A N 1
ATOM 741 C CA . GLN A 1 94 ? -3.780 4.938 -3.888 1.00 80.56 94 GLN A CA 1
ATOM 742 C C . GLN A 1 94 ? -2.331 5.437 -3.904 1.00 80.56 94 GLN A C 1
ATOM 744 O O . GLN A 1 94 ? -1.996 6.356 -4.646 1.00 80.56 94 GLN A O 1
ATOM 749 N N . ILE A 1 95 ? -1.456 4.791 -3.132 1.00 81.94 95 ILE A N 1
ATOM 750 C CA . ILE A 1 95 ? -0.019 5.087 -3.135 1.00 81.94 95 ILE A CA 1
ATOM 751 C C . ILE A 1 95 ? 0.573 4.776 -4.511 1.00 81.94 95 ILE A C 1
ATOM 753 O O . ILE A 1 95 ? 1.283 5.604 -5.075 1.00 81.94 95 ILE A O 1
ATOM 757 N N . LEU A 1 96 ? 0.222 3.628 -5.098 1.00 79.06 96 LEU A N 1
ATOM 758 C CA . LEU A 1 96 ? 0.668 3.270 -6.446 1.00 79.06 96 LEU A CA 1
ATOM 759 C C . LEU A 1 96 ? 0.209 4.297 -7.497 1.00 79.06 96 LEU A C 1
ATOM 761 O O . LEU A 1 96 ? 0.976 4.658 -8.388 1.00 79.06 96 LEU A O 1
ATOM 765 N N . GLN A 1 97 ? -1.022 4.799 -7.372 1.00 77.75 97 GLN A N 1
ATOM 766 C CA . GLN A 1 97 ? -1.559 5.836 -8.253 1.00 77.75 97 GLN A CA 1
ATOM 767 C C . GLN A 1 97 ? -0.757 7.143 -8.159 1.00 77.75 97 GLN A C 1
ATOM 769 O O . GLN A 1 97 ? -0.443 7.744 -9.185 1.00 77.75 97 GLN A O 1
ATOM 774 N N . LEU A 1 98 ? -0.390 7.565 -6.945 1.00 88.81 98 LEU A N 1
ATOM 775 C CA . LEU A 1 98 ? 0.450 8.748 -6.736 1.00 88.81 98 LEU A CA 1
ATOM 776 C C . LEU A 1 98 ? 1.849 8.568 -7.337 1.00 88.81 98 LEU A C 1
ATOM 778 O O . LEU A 1 98 ? 2.365 9.480 -7.978 1.00 88.81 98 LEU A O 1
ATOM 782 N N . VAL A 1 99 ? 2.442 7.381 -7.192 1.00 78.31 99 VAL A N 1
ATOM 783 C CA . VAL A 1 99 ? 3.757 7.065 -7.770 1.00 78.31 99 VAL A CA 1
ATOM 784 C C . VAL A 1 99 ? 3.732 7.167 -9.298 1.00 78.31 99 VAL A C 1
ATOM 786 O O . VAL A 1 99 ? 4.617 7.788 -9.883 1.00 78.31 99 VAL A O 1
ATOM 789 N N . ILE A 1 100 ? 2.696 6.631 -9.951 1.00 81.44 100 ILE A N 1
ATOM 790 C CA . ILE A 1 100 ? 2.527 6.732 -11.411 1.00 81.44 100 ILE A CA 1
ATOM 791 C C . ILE A 1 100 ? 2.450 8.195 -11.869 1.00 81.44 100 ILE A C 1
ATOM 793 O O . ILE A 1 100 ? 3.027 8.547 -12.897 1.00 81.44 100 ILE A O 1
ATOM 797 N N . LEU A 1 101 ? 1.782 9.058 -11.101 1.00 84.06 101 LEU A N 1
ATOM 798 C CA . LEU A 1 101 ? 1.640 10.474 -11.437 1.00 84.06 101 LEU A CA 1
ATOM 799 C C . LEU A 1 101 ? 2.983 11.220 -11.389 1.00 84.06 101 LEU A C 1
ATOM 801 O O . LEU A 1 101 ? 3.269 12.007 -12.287 1.00 84.06 101 LEU A O 1
ATOM 805 N N . ILE A 1 102 ? 3.832 10.935 -10.397 1.00 82.06 102 ILE A N 1
ATOM 806 C CA . ILE A 1 102 ? 5.177 11.530 -10.285 1.00 82.06 102 ILE A CA 1
ATOM 807 C C . ILE A 1 102 ? 6.062 11.094 -11.456 1.00 82.06 102 ILE A C 1
ATOM 809 O O . ILE A 1 102 ? 6.781 11.913 -12.029 1.00 82.06 102 ILE A O 1
ATOM 813 N N . VAL A 1 103 ? 5.990 9.814 -11.829 1.00 76.69 103 VAL A N 1
ATOM 814 C CA . VAL A 1 103 ? 6.744 9.267 -12.963 1.00 76.69 103 VAL A CA 1
ATOM 815 C C . VAL A 1 103 ? 6.306 9.925 -14.270 1.00 76.69 103 VAL A C 1
ATOM 817 O O . VAL A 1 103 ? 7.156 10.414 -15.008 1.00 76.69 103 VAL A O 1
ATOM 820 N N . LEU A 1 104 ? 4.997 10.011 -14.531 1.00 71.81 104 LEU A N 1
ATOM 821 C CA . LEU A 1 104 ? 4.467 10.692 -15.716 1.00 71.81 104 LEU A CA 1
ATOM 822 C C . LEU A 1 104 ? 4.857 12.169 -15.748 1.00 71.81 104 LEU A C 1
ATOM 824 O O . LEU A 1 104 ? 5.284 12.657 -16.790 1.00 71.81 104 LEU A O 1
ATOM 828 N N . TYR A 1 105 ? 4.768 12.865 -14.613 1.00 80.62 105 TYR A N 1
ATOM 829 C CA . TYR A 1 105 ? 5.185 14.259 -14.511 1.00 80.62 105 TYR A CA 1
ATOM 830 C C . TYR A 1 105 ? 6.668 14.425 -14.861 1.00 80.62 105 TYR A C 1
ATOM 832 O O . TYR A 1 105 ? 6.998 15.220 -15.731 1.00 80.62 105 TYR A O 1
ATOM 840 N N . GLN A 1 106 ? 7.563 13.621 -14.276 1.00 74.88 106 GLN A N 1
ATOM 841 C CA . GLN A 1 106 ? 8.994 13.684 -14.591 1.00 74.88 106 GLN A CA 1
ATOM 842 C C . GLN A 1 106 ? 9.304 13.310 -16.043 1.00 74.88 106 GLN A C 1
ATOM 844 O O . GLN A 1 106 ? 10.178 13.927 -16.648 1.00 74.88 106 GLN A O 1
ATOM 849 N N . SER A 1 107 ? 8.606 12.3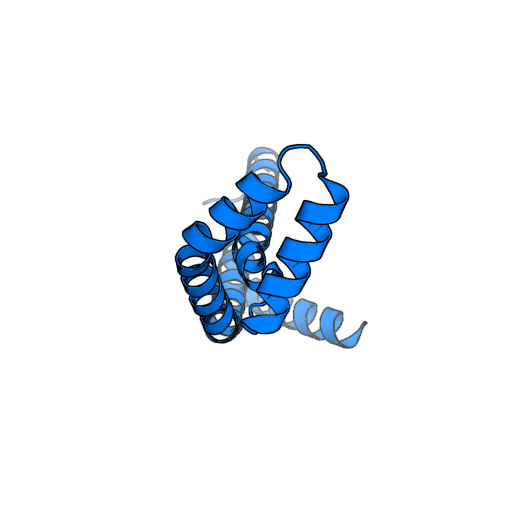26 -16.615 1.00 68.44 107 SER A N 1
ATOM 850 C CA . SER A 1 107 ? 8.740 11.975 -18.031 1.00 68.44 107 SER A CA 1
ATOM 851 C C . SER A 1 107 ? 8.330 13.137 -18.929 1.00 68.44 107 SER A C 1
ATOM 853 O O . SER A 1 107 ? 9.077 13.487 -19.835 1.00 68.44 107 SER A O 1
ATOM 855 N N . ILE A 1 108 ? 7.194 13.778 -18.646 1.00 74.19 108 ILE A N 1
ATOM 856 C CA . ILE A 1 108 ? 6.709 14.939 -19.397 1.00 74.19 108 ILE A CA 1
ATOM 857 C C . ILE A 1 108 ? 7.670 16.122 -19.237 1.00 74.19 108 ILE A C 1
ATOM 859 O O . ILE A 1 108 ? 8.074 16.713 -20.232 1.00 74.19 108 ILE A O 1
ATOM 863 N N . THR A 1 109 ? 8.112 16.441 -18.019 1.00 74.19 109 THR A N 1
ATOM 864 C CA . THR A 1 109 ? 9.083 17.520 -17.786 1.00 74.19 109 THR A CA 1
ATOM 865 C C . THR A 1 109 ? 10.405 17.261 -18.510 1.00 74.19 109 THR A C 1
ATOM 867 O O . THR A 1 109 ? 10.961 18.184 -19.098 1.00 74.19 109 THR A O 1
ATOM 870 N N . ARG A 1 110 ? 10.900 16.016 -18.532 1.00 66.25 110 ARG A N 1
ATOM 871 C CA . ARG A 1 110 ? 12.099 15.648 -19.305 1.00 66.25 110 ARG A CA 1
ATOM 872 C C . ARG A 1 110 ? 11.879 15.777 -20.812 1.00 66.25 110 ARG A C 1
ATOM 874 O O . ARG A 1 110 ? 12.773 16.269 -21.483 1.00 66.25 110 ARG A O 1
ATOM 881 N N . LEU A 1 111 ? 10.700 15.411 -21.319 1.00 61.81 111 LEU A N 1
ATOM 882 C CA . LEU A 1 111 ? 10.334 15.586 -22.730 1.00 61.81 111 LEU A CA 1
ATOM 883 C C . LEU A 1 111 ? 10.284 17.068 -23.132 1.00 61.81 111 LEU A C 1
ATOM 885 O O . LEU A 1 111 ? 10.878 17.434 -24.136 1.00 61.81 111 LEU A O 1
ATOM 889 N N . PHE A 1 112 ? 9.681 17.937 -22.317 1.00 64.56 112 PHE A N 1
ATOM 890 C CA . PHE A 1 112 ? 9.690 19.391 -22.551 1.00 64.56 112 PHE A CA 1
ATOM 891 C C . PHE A 1 112 ? 11.081 20.027 -22.407 1.00 64.56 112 PHE A C 1
ATOM 893 O O . PHE A 1 112 ? 11.348 21.071 -22.990 1.00 64.56 112 PHE A O 1
ATOM 900 N N . SER A 1 113 ? 11.983 19.401 -21.649 1.00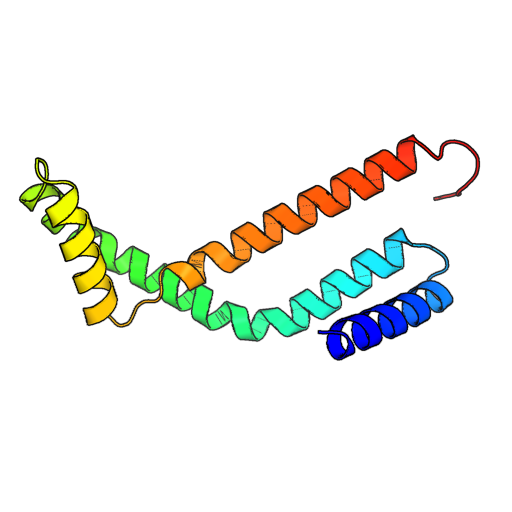 62.59 113 SER A N 1
ATOM 901 C CA . SER A 1 113 ? 13.389 19.823 -21.558 1.00 62.59 113 SER A CA 1
ATOM 902 C C . SER A 1 113 ? 14.234 19.323 -22.739 1.00 62.59 113 SER A C 1
ATOM 904 O O . SER A 1 113 ? 15.375 19.750 -22.897 1.00 62.59 113 SER A O 1
ATOM 906 N N . GLN A 1 114 ? 13.694 18.404 -23.547 1.00 55.00 114 GLN A N 1
ATOM 907 C CA . GLN A 1 114 ? 14.359 17.731 -24.662 1.00 55.00 114 GLN A CA 1
ATOM 908 C C . GLN A 1 114 ? 13.729 18.135 -26.004 1.00 55.00 114 GLN A C 1
ATOM 910 O O . GLN A 1 114 ? 13.574 17.325 -26.916 1.00 55.00 114 GLN A O 1
ATOM 915 N N . ASP A 1 115 ? 13.392 19.417 -26.141 1.00 48.91 115 ASP A N 1
ATOM 916 C CA . ASP A 1 115 ? 13.000 20.033 -27.410 1.00 48.91 115 ASP A CA 1
ATOM 917 C C . ASP A 1 115 ? 14.251 20.308 -28.275 1.00 48.91 115 ASP A C 1
ATOM 919 O O . ASP A 1 115 ? 14.714 21.435 -28.444 1.00 48.91 115 ASP A O 1
ATOM 923 N N . SER A 1 116 ? 14.894 19.221 -28.719 1.00 49.00 116 SER A N 1
ATOM 924 C CA . SER A 1 116 ? 15.883 19.196 -29.814 1.00 49.00 116 SER A CA 1
ATOM 925 C C . SER A 1 116 ? 16.197 17.763 -30.287 1.00 49.00 116 SER A C 1
ATOM 927 O O . SER A 1 116 ? 17.355 17.370 -30.409 1.00 49.00 116 SER A O 1
ATOM 929 N N . GLY A 1 117 ? 15.163 16.967 -30.601 1.00 50.53 117 GLY A N 1
ATOM 930 C CA . GLY A 1 117 ? 15.337 15.867 -31.566 1.00 50.53 117 GLY A CA 1
ATOM 931 C C . GLY A 1 117 ? 14.970 14.445 -31.141 1.00 50.53 117 GLY A C 1
ATOM 932 O O . GLY A 1 117 ? 15.627 13.510 -31.592 1.00 50.53 117 GLY A O 1
ATOM 933 N N . ILE A 1 118 ? 13.914 14.231 -30.352 1.00 46.22 118 ILE A N 1
ATOM 934 C CA . ILE A 1 118 ? 13.259 12.912 -30.327 1.00 46.22 118 ILE A CA 1
ATOM 935 C C . ILE A 1 118 ? 11.884 13.051 -30.974 1.00 46.22 118 ILE A C 1
ATOM 937 O O . ILE A 1 118 ? 10.966 13.620 -30.390 1.00 46.22 118 ILE A O 1
ATOM 941 N N . ASN A 1 119 ? 11.785 12.565 -32.214 1.00 44.44 119 ASN A N 1
ATOM 942 C CA . ASN A 1 119 ? 10.528 12.447 -32.943 1.00 44.44 119 ASN A CA 1
ATOM 943 C C . ASN A 1 119 ? 9.585 11.527 -32.159 1.00 44.44 119 ASN A C 1
ATOM 945 O O . ASN A 1 119 ? 9.966 10.404 -31.814 1.00 44.44 119 ASN A O 1
ATOM 949 N N . PHE A 1 120 ? 8.396 12.048 -31.862 1.00 44.25 120 PHE A N 1
ATOM 950 C CA . PHE A 1 120 ? 7.257 11.269 -31.385 1.00 44.25 120 PHE A CA 1
ATOM 951 C C . PHE A 1 120 ? 6.840 10.202 -32.400 1.00 44.25 120 PHE A C 1
ATOM 953 O O . PHE A 1 120 ? 6.975 10.462 -33.618 1.00 44.25 120 PHE A O 1
#

pLDDT: mean 75.35, std 10.49, range [44.25, 89.88]

Foldseek 3Di:
DVVVVVVVVVQLVVLCVVPVDSVVSVVVVLVVVCVVCVVVLVLLVVLVVVVVVCVVVLVVLCVVCVPPPPSSVVVVVVVCVVVVHDNVSPCVVVVVVVVVVVVVVVVVVVVVVPPPDDDD

Secondary structure (DSSP, 8-state):
-HHHHHHHHHHHHHHHHHHSSHHHHHHHHHHHHHHHHHHHHHHHHHHHHHHHHHHHHHHHHHHHTTT-HHHHHHHHHHHHHHTT--HHHHHHHHHHHHHHHHHHHHHHHHHHT--SS---

Radius of gyration: 21.67 Å; chains: 1; bounding box: 44×31×57 Å

Sequence (120 aa):
MDFLINFFSNSLLYLNGVFGSAGWALIVFTIIIRALILPLTLPSIKSSQKIKKLQPELDKIKEKYKNDQQGFALAQSQLYKSYNINPLAGCLPQILQLVILIVLYQSITRLFSQDSGINF